Protein AF-A0A964LKM9-F1 (afdb_monomer)

Mean predicted aligned error: 10.19 Å

Structure (mmCIF, N/CA/C/O backbone):
data_AF-A0A964LKM9-F1
#
_entry.id   AF-A0A964LKM9-F1
#
loop_
_atom_site.group_PDB
_atom_site.id
_atom_site.type_symbol
_atom_site.label_atom_id
_atom_site.label_alt_id
_atom_site.label_comp_id
_atom_site.label_asym_id
_atom_site.label_entity_id
_atom_site.label_seq_id
_atom_site.pdbx_PDB_ins_code
_atom_site.Cartn_x
_atom_site.Cartn_y
_atom_site.Cartn_z
_atom_site.occupancy
_atom_site.B_iso_or_equiv
_atom_site.auth_seq_id
_atom_site.auth_comp_id
_atom_site.auth_asym_id
_atom_site.auth_atom_id
_atom_site.pdbx_PDB_model_num
ATOM 1 N N . MET A 1 1 ? -5.335 10.741 3.768 1.00 32.12 1 MET A N 1
ATOM 2 C CA . MET A 1 1 ? -5.042 9.349 4.181 1.00 32.12 1 MET A CA 1
ATOM 3 C C . MET A 1 1 ? -4.025 8.773 3.203 1.00 32.12 1 MET A C 1
ATOM 5 O O . MET A 1 1 ? -4.370 8.591 2.044 1.00 32.12 1 MET A O 1
ATOM 9 N N . LYS A 1 2 ? -2.761 8.588 3.607 1.00 25.77 2 LYS A N 1
ATOM 10 C CA . LYS A 1 2 ? -1.749 7.931 2.763 1.00 25.77 2 LYS A CA 1
ATOM 11 C C . LYS A 1 2 ? -2.024 6.426 2.789 1.00 25.77 2 LYS A C 1
ATOM 13 O O . LYS A 1 2 ? -1.789 5.787 3.808 1.00 25.77 2 LYS A O 1
ATOM 18 N N . LEU A 1 3 ? -2.547 5.871 1.697 1.00 30.45 3 LEU A N 1
ATOM 19 C CA . LEU A 1 3 ? -2.429 4.437 1.446 1.00 30.45 3 LEU A CA 1
ATOM 20 C C . LEU A 1 3 ? -0.955 4.181 1.109 1.00 30.45 3 LEU A C 1
ATOM 22 O O . LEU A 1 3 ? -0.492 4.570 0.039 1.00 30.45 3 LEU A O 1
ATOM 26 N N . SER A 1 4 ? -0.201 3.580 2.027 1.00 30.81 4 SER A N 1
ATOM 27 C CA . SER A 1 4 ? 1.116 3.036 1.695 1.00 30.81 4 SER A CA 1
ATOM 28 C C . SER A 1 4 ? 0.909 1.782 0.850 1.00 30.81 4 SER A C 1
ATOM 30 O O . SER A 1 4 ? 0.537 0.731 1.365 1.00 30.81 4 SER A O 1
ATOM 32 N N . LEU A 1 5 ? 1.109 1.912 -0.460 1.00 36.91 5 LEU A N 1
ATOM 33 C CA . LEU A 1 5 ? 1.163 0.797 -1.397 1.00 36.91 5 LEU A CA 1
ATOM 34 C C . LEU A 1 5 ? 2.604 0.268 -1.395 1.00 36.91 5 LEU A C 1
ATOM 36 O O . LEU A 1 5 ? 3.493 0.892 -1.971 1.00 36.91 5 LEU A O 1
ATOM 40 N N . LEU A 1 6 ? 2.862 -0.849 -0.713 1.00 39.44 6 LEU A N 1
ATOM 41 C CA . LEU A 1 6 ? 4.146 -1.536 -0.831 1.00 39.44 6 LEU A CA 1
ATOM 42 C C . LEU A 1 6 ? 4.074 -2.496 -2.022 1.00 39.44 6 LEU A C 1
ATOM 44 O O . LEU A 1 6 ? 3.489 -3.571 -1.915 1.00 39.44 6 LEU A O 1
ATOM 48 N N . ALA A 1 7 ? 4.659 -2.108 -3.153 1.00 39.19 7 ALA A N 1
ATOM 49 C CA . ALA A 1 7 ? 4.892 -3.014 -4.271 1.00 39.19 7 ALA A CA 1
ATOM 50 C C . ALA A 1 7 ? 6.179 -3.808 -3.997 1.00 39.19 7 ALA A C 1
ATOM 52 O O . ALA A 1 7 ? 7.280 -3.312 -4.225 1.00 39.19 7 ALA A O 1
ATOM 53 N N . LEU A 1 8 ? 6.057 -5.034 -3.485 1.00 40.28 8 LEU A N 1
ATOM 54 C CA . LEU A 1 8 ? 7.194 -5.955 -3.418 1.00 40.28 8 LEU A CA 1
ATOM 55 C C . LEU A 1 8 ? 7.343 -6.648 -4.775 1.00 40.28 8 LEU A C 1
ATOM 57 O O . LEU A 1 8 ? 6.652 -7.622 -5.044 1.00 40.28 8 LEU A O 1
ATOM 61 N N . LEU A 1 9 ? 8.231 -6.159 -5.639 1.00 46.78 9 LEU A N 1
ATOM 62 C CA . LEU A 1 9 ? 8.550 -6.838 -6.895 1.00 46.78 9 LEU A CA 1
ATOM 63 C C . LEU A 1 9 ? 9.199 -8.197 -6.606 1.00 46.78 9 LEU A C 1
ATOM 65 O O . LEU A 1 9 ? 10.362 -8.268 -6.215 1.00 46.78 9 LEU A O 1
ATOM 69 N N . VAL A 1 10 ? 8.440 -9.277 -6.793 1.00 49.25 10 VAL A N 1
ATOM 70 C CA . VAL A 1 10 ? 8.968 -10.642 -6.703 1.00 49.25 10 VAL A CA 1
ATOM 71 C C . VAL A 1 10 ? 9.282 -11.126 -8.114 1.00 49.25 10 VAL A C 1
ATOM 73 O O . VAL A 1 10 ? 8.396 -11.207 -8.965 1.00 49.25 10 VAL A O 1
ATOM 76 N N . PHE A 1 11 ? 10.545 -11.465 -8.362 1.00 51.31 11 PHE A N 1
ATOM 77 C CA . PHE A 1 11 ? 10.951 -12.179 -9.568 1.00 51.31 11 PHE A CA 1
ATOM 78 C C . PHE A 1 11 ? 10.722 -13.667 -9.347 1.00 51.31 11 PHE A C 1
ATOM 80 O O . PHE A 1 11 ? 11.469 -14.315 -8.618 1.00 51.31 11 PHE A O 1
ATOM 87 N N . ALA A 1 12 ? 9.679 -14.218 -9.962 1.00 44.16 12 ALA A N 1
ATOM 88 C CA . ALA A 1 12 ? 9.506 -15.664 -10.000 1.00 44.16 12 ALA A CA 1
ATOM 89 C C . ALA A 1 12 ? 10.440 -16.249 -11.082 1.00 44.16 12 ALA A C 1
ATOM 91 O O . ALA A 1 12 ? 10.311 -15.857 -12.251 1.00 44.16 12 ALA A O 1
ATOM 92 N N . PRO A 1 13 ? 11.375 -17.156 -10.739 1.00 48.00 13 PRO A N 1
ATOM 93 C CA . PRO A 1 13 ? 12.257 -17.776 -11.720 1.00 48.00 13 PRO A CA 1
ATOM 94 C C . PRO A 1 13 ? 11.489 -18.819 -12.539 1.00 48.00 13 PRO A C 1
ATOM 96 O O . PRO A 1 13 ? 10.797 -19.674 -11.987 1.00 48.00 13 PRO A O 1
ATOM 99 N N . VAL A 1 14 ? 11.641 -18.788 -13.864 1.00 42.31 14 VAL A N 1
ATOM 100 C CA . VAL A 1 14 ? 11.271 -19.913 -14.734 1.00 42.31 14 VAL A CA 1
ATOM 101 C C . VAL A 1 14 ? 12.551 -20.714 -14.995 1.00 42.31 14 VAL A C 1
ATOM 103 O O . VAL A 1 14 ? 13.348 -20.347 -15.851 1.00 42.31 14 VAL A O 1
ATOM 106 N N . GLY A 1 15 ? 12.786 -21.779 -14.219 1.00 49.81 15 GLY A N 1
ATOM 107 C CA . GLY A 1 15 ? 13.969 -22.651 -14.345 1.00 49.81 15 GLY A CA 1
ATOM 108 C C . GLY A 1 15 ? 14.971 -22.576 -13.179 1.00 49.81 15 GLY A C 1
ATOM 109 O O . GLY A 1 15 ? 14.832 -21.768 -12.264 1.00 49.81 15 GLY A O 1
ATOM 110 N N . ARG A 1 16 ? 15.958 -23.488 -13.185 1.00 44.16 16 ARG A N 1
ATOM 111 C CA . ARG A 1 16 ? 16.900 -23.762 -12.078 1.00 44.16 16 ARG A CA 1
ATOM 112 C C . ARG A 1 16 ? 17.729 -22.512 -11.719 1.00 44.16 16 ARG A C 1
ATOM 114 O O . ARG A 1 16 ? 18.530 -22.048 -12.524 1.00 44.16 16 ARG A O 1
ATOM 121 N N . LEU A 1 17 ? 17.536 -21.997 -10.502 1.00 48.69 17 LEU A N 1
ATOM 122 C CA . LEU A 1 17 ? 18.255 -20.857 -9.915 1.00 48.69 17 LEU A CA 1
ATOM 123 C C . LEU A 1 17 ? 19.742 -21.193 -9.705 1.00 48.69 17 LEU A C 1
ATOM 125 O O . LEU A 1 17 ? 20.058 -22.107 -8.948 1.00 48.69 17 LEU A O 1
ATOM 129 N N . ALA A 1 18 ? 20.646 -20.437 -10.334 1.00 46.84 18 ALA A N 1
ATOM 130 C CA . ALA A 1 18 ? 22.095 -20.527 -10.108 1.00 46.84 18 ALA A CA 1
ATOM 131 C C . ALA A 1 18 ? 22.709 -19.249 -9.496 1.00 46.84 18 ALA A C 1
ATOM 133 O O . ALA A 1 18 ? 23.927 -19.141 -9.405 1.00 46.84 18 ALA A O 1
ATOM 134 N N . ALA A 1 19 ? 21.898 -18.279 -9.061 1.00 58.69 19 ALA A N 1
ATOM 135 C CA . ALA A 1 19 ? 22.387 -17.061 -8.415 1.00 58.69 19 ALA A CA 1
ATOM 136 C C . ALA A 1 19 ? 22.104 -17.099 -6.908 1.00 58.69 19 ALA A C 1
ATOM 138 O O . ALA A 1 19 ? 20.985 -17.402 -6.490 1.00 58.69 19 ALA A O 1
ATOM 139 N N . GLN A 1 20 ? 23.119 -16.796 -6.095 1.00 61.00 20 GLN A N 1
ATOM 140 C CA . GLN A 1 20 ? 22.950 -16.634 -4.651 1.00 61.00 20 GLN A CA 1
ATOM 141 C C . GLN A 1 20 ? 21.987 -15.465 -4.380 1.00 61.00 20 GLN A C 1
ATOM 143 O O . GLN A 1 20 ? 22.125 -14.419 -5.019 1.00 61.00 20 GLN A O 1
ATOM 148 N N . PRO A 1 21 ? 21.012 -15.611 -3.466 1.00 60.06 21 PRO A N 1
ATOM 149 C CA . PRO A 1 21 ? 20.086 -14.533 -3.145 1.00 60.06 21 PRO A CA 1
ATOM 150 C C . PRO A 1 21 ? 20.846 -13.368 -2.496 1.00 60.06 21 PRO A C 1
ATOM 152 O O . PRO A 1 21 ? 21.394 -13.508 -1.405 1.00 60.06 21 PRO A O 1
ATOM 155 N N . VAL A 1 22 ? 20.876 -12.217 -3.170 1.00 68.31 22 VAL A N 1
ATOM 156 C CA . VAL A 1 22 ? 21.437 -10.966 -2.639 1.00 68.31 22 VAL A CA 1
ATOM 157 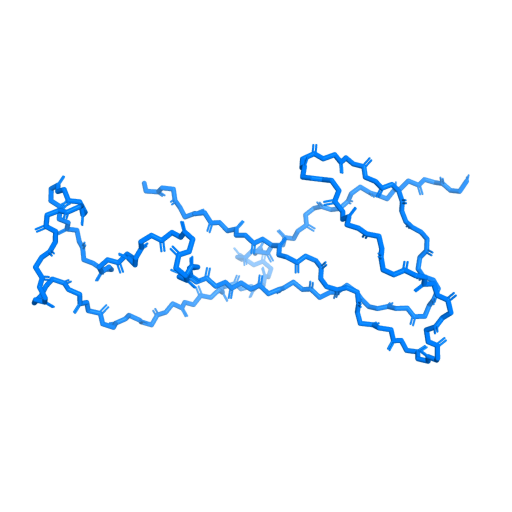C C . VAL A 1 22 ? 20.283 -10.079 -2.157 1.00 68.31 22 VAL A C 1
ATOM 159 O O . VAL A 1 22 ? 19.314 -9.905 -2.902 1.00 68.31 22 VAL A O 1
ATOM 162 N N . PRO A 1 23 ? 20.347 -9.511 -0.938 1.00 66.44 23 PRO A N 1
ATOM 163 C CA . PRO A 1 23 ? 19.352 -8.550 -0.474 1.00 66.44 23 PRO A CA 1
ATOM 164 C C . PRO A 1 23 ? 19.276 -7.338 -1.409 1.00 66.44 23 PRO A C 1
ATOM 166 O O . PRO A 1 23 ? 20.301 -6.747 -1.744 1.00 66.44 23 PRO A O 1
ATOM 169 N N . ILE A 1 24 ? 18.065 -6.938 -1.804 1.00 69.19 24 ILE A N 1
ATOM 170 C CA . ILE A 1 24 ? 17.864 -5.712 -2.583 1.00 69.19 24 ILE A CA 1
ATOM 171 C C . ILE A 1 24 ? 17.957 -4.517 -1.619 1.00 69.19 24 ILE A C 1
ATOM 173 O O . ILE A 1 24 ? 17.167 -4.455 -0.671 1.00 69.19 24 ILE A O 1
ATOM 177 N N . PRO A 1 25 ? 18.896 -3.573 -1.819 1.00 76.94 25 PRO A N 1
ATOM 178 C CA . PRO A 1 25 ? 19.015 -2.401 -0.961 1.00 76.94 25 PRO A CA 1
ATOM 179 C C . PRO A 1 25 ? 17.770 -1.515 -1.085 1.00 76.94 25 PRO A C 1
ATOM 181 O O . PRO A 1 25 ? 17.346 -1.152 -2.184 1.00 76.94 25 PRO A O 1
ATOM 184 N N . ALA A 1 26 ? 17.180 -1.160 0.057 1.00 74.19 26 ALA A N 1
ATOM 185 C CA . ALA A 1 26 ? 15.992 -0.316 0.096 1.00 74.19 26 ALA A CA 1
ATOM 186 C C . ALA A 1 26 ? 16.271 1.063 -0.531 1.00 74.19 26 ALA A C 1
ATOM 188 O O . ALA A 1 26 ? 17.322 1.653 -0.296 1.00 74.19 26 ALA A O 1
ATOM 189 N N . ASN A 1 27 ? 15.304 1.583 -1.295 1.00 74.94 27 ASN A N 1
ATOM 190 C CA . ASN A 1 27 ? 15.333 2.902 -1.949 1.00 74.94 27 ASN A CA 1
ATOM 191 C C . ASN A 1 27 ? 16.468 3.135 -2.967 1.00 74.94 27 ASN A C 1
ATOM 193 O O . ASN A 1 27 ? 16.699 4.277 -3.362 1.00 74.94 27 ASN A O 1
ATOM 197 N N . THR A 1 28 ? 17.132 2.080 -3.439 1.00 78.56 28 THR A N 1
ATOM 198 C CA . THR A 1 28 ? 18.201 2.181 -4.441 1.00 78.56 28 THR A CA 1
ATOM 199 C C . THR A 1 28 ? 17.756 1.566 -5.763 1.00 78.56 28 THR A C 1
ATOM 201 O O . THR A 1 28 ? 17.326 0.412 -5.810 1.00 78.56 28 THR A O 1
ATOM 204 N N . VAL A 1 29 ? 17.898 2.315 -6.861 1.00 70.88 29 VAL A N 1
ATOM 205 C CA . VAL A 1 29 ? 17.691 1.771 -8.210 1.00 70.88 29 VAL A CA 1
ATOM 206 C C . VAL A 1 29 ? 18.808 0.775 -8.497 1.00 70.88 29 VAL A C 1
ATOM 208 O O . VAL A 1 29 ? 19.963 1.156 -8.656 1.00 70.88 29 VAL A O 1
ATOM 211 N N . THR A 1 30 ? 18.455 -0.506 -8.551 1.00 71.00 30 THR A N 1
ATOM 212 C CA . THR A 1 30 ? 19.383 -1.585 -8.892 1.00 71.00 30 THR A CA 1
ATOM 213 C C . THR A 1 30 ? 19.007 -2.114 -10.276 1.00 71.00 30 THR A C 1
ATOM 215 O O . THR A 1 30 ? 17.919 -2.677 -10.412 1.00 71.00 30 THR A O 1
ATOM 218 N N . PRO A 1 31 ? 19.845 -1.928 -11.312 1.00 71.75 31 PRO A N 1
ATOM 219 C CA . PRO A 1 31 ? 19.599 -2.513 -12.625 1.00 71.75 31 PRO A CA 1
ATOM 220 C C . PRO A 1 31 ? 19.596 -4.041 -12.537 1.00 71.75 31 PRO A C 1
ATOM 222 O O . PRO A 1 31 ? 20.471 -4.632 -11.905 1.00 71.75 31 PRO A O 1
ATOM 225 N N . PHE A 1 32 ? 18.630 -4.692 -13.180 1.00 67.50 32 PHE A N 1
ATOM 226 C CA . PHE A 1 32 ? 18.587 -6.147 -13.290 1.00 67.50 32 PHE A CA 1
ATOM 227 C C . PHE A 1 32 ? 18.183 -6.542 -14.711 1.00 67.50 32 PHE A C 1
ATOM 229 O O . PHE A 1 32 ? 17.260 -5.972 -15.291 1.00 67.50 32 PHE A O 1
ATOM 236 N N . THR A 1 33 ? 18.842 -7.563 -15.255 1.00 66.12 33 THR A N 1
ATOM 237 C CA . THR A 1 33 ? 18.473 -8.172 -16.536 1.00 66.12 33 THR A CA 1
ATOM 238 C C . THR A 1 33 ? 17.992 -9.580 -16.255 1.00 66.12 33 THR A C 1
ATOM 240 O O . THR A 1 33 ? 18.777 -10.468 -15.929 1.00 66.12 33 THR A O 1
ATOM 243 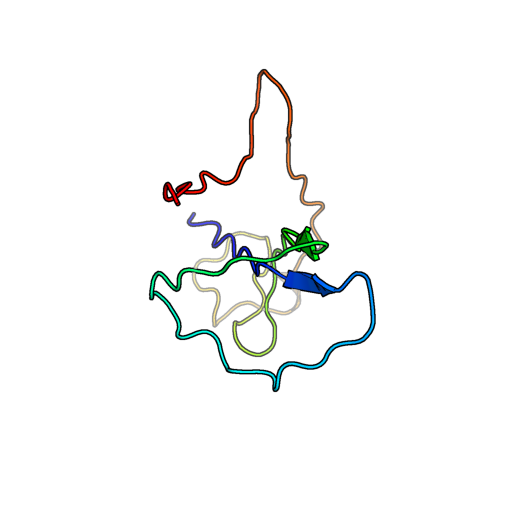N N . VAL A 1 34 ? 16.684 -9.794 -16.352 1.00 66.56 34 VAL A N 1
ATOM 244 C CA . VAL A 1 34 ? 16.068 -11.084 -16.037 1.00 66.56 34 VAL A CA 1
ATOM 245 C C . VAL A 1 34 ? 15.544 -11.753 -17.303 1.00 66.56 34 VAL A C 1
ATOM 247 O O . VAL A 1 34 ? 14.429 -11.505 -17.757 1.00 66.56 34 VAL A O 1
ATOM 250 N N . ARG A 1 35 ? 16.357 -12.631 -17.901 1.00 71.56 35 ARG A N 1
ATOM 251 C CA . ARG A 1 35 ? 15.900 -13.488 -19.005 1.00 71.56 35 ARG A CA 1
ATOM 252 C C . ARG A 1 35 ? 15.077 -14.646 -18.441 1.00 71.56 35 ARG A C 1
ATOM 254 O O . ARG A 1 35 ? 15.545 -15.391 -17.587 1.00 71.56 35 ARG A O 1
ATOM 261 N N . GLY A 1 36 ? 13.841 -14.790 -18.919 1.00 76.94 36 GLY A N 1
ATOM 262 C CA . GLY A 1 3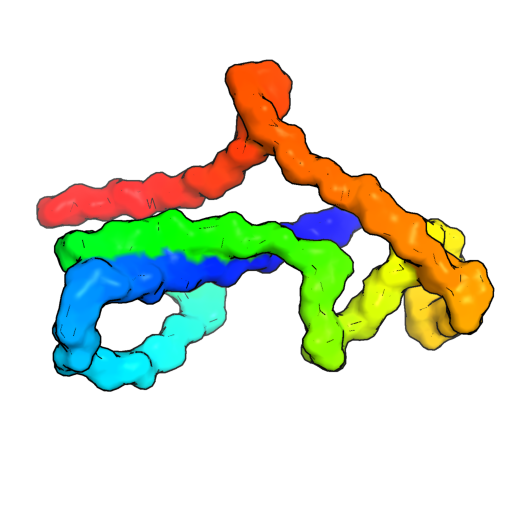6 ? 12.946 -15.873 -18.502 1.00 76.94 36 GLY A CA 1
ATOM 263 C C . GLY A 1 36 ? 12.385 -15.728 -17.082 1.00 76.94 36 GLY A C 1
ATOM 264 O O . GLY A 1 36 ? 12.105 -16.734 -16.446 1.00 76.94 36 GLY A O 1
ATOM 265 N N . HIS A 1 37 ? 12.253 -14.521 -16.526 1.00 75.88 37 HIS A N 1
ATOM 266 C CA . HIS A 1 37 ? 11.525 -14.300 -15.262 1.00 75.88 37 HIS A CA 1
ATOM 267 C C . HIS A 1 37 ? 10.317 -13.392 -15.506 1.00 75.88 37 HIS A C 1
ATOM 269 O O . HIS A 1 37 ? 10.184 -12.789 -16.572 1.00 75.88 37 HIS A O 1
ATOM 275 N N . ARG A 1 38 ? 9.417 -13.303 -14.524 1.00 75.81 38 ARG A N 1
ATOM 276 C CA . ARG A 1 38 ? 8.237 -12.426 -14.573 1.00 75.81 38 ARG A CA 1
ATOM 277 C C . ARG A 1 38 ? 8.295 -11.383 -13.464 1.00 75.81 38 ARG A C 1
ATOM 279 O O . ARG A 1 38 ? 8.768 -11.685 -12.371 1.00 75.81 38 ARG A O 1
ATOM 286 N N . LEU A 1 39 ? 7.767 -10.191 -13.745 1.00 78.94 39 LEU A N 1
ATOM 287 C CA . LEU A 1 39 ? 7.475 -9.183 -12.726 1.00 78.94 39 LEU A CA 1
ATOM 288 C C . LEU A 1 39 ? 6.159 -9.554 -12.037 1.00 78.94 39 LEU A C 1
ATOM 290 O O . LEU A 1 39 ? 5.139 -9.728 -12.706 1.00 78.94 39 LEU A O 1
ATOM 294 N N . MET A 1 40 ? 6.173 -9.659 -10.712 1.00 83.44 40 MET A N 1
ATOM 295 C CA . MET A 1 40 ? 4.974 -9.842 -9.896 1.00 83.44 40 MET A CA 1
ATOM 296 C C . MET A 1 40 ? 4.803 -8.644 -8.963 1.00 83.44 40 MET A C 1
ATOM 298 O O . MET A 1 40 ? 5.761 -8.239 -8.310 1.00 83.44 40 MET A O 1
ATOM 302 N N . VAL A 1 41 ? 3.585 -8.094 -8.894 1.00 85.50 41 VAL A N 1
ATOM 303 C CA . VAL A 1 41 ? 3.246 -6.939 -8.047 1.00 85.50 41 VAL A CA 1
ATOM 304 C C . VAL A 1 41 ? 2.147 -7.338 -7.053 1.00 85.50 41 VAL A C 1
ATOM 306 O O . VAL A 1 41 ? 0.966 -7.300 -7.398 1.00 85.50 41 VAL A O 1
ATOM 309 N N . PRO A 1 42 ? 2.503 -7.755 -5.828 1.00 89.31 42 PRO A N 1
ATOM 310 C CA . PRO A 1 42 ? 1.554 -7.965 -4.749 1.00 89.31 42 PRO A CA 1
ATOM 311 C C . PRO A 1 42 ? 1.113 -6.618 -4.165 1.00 89.31 42 PRO A C 1
ATOM 313 O O . PRO A 1 42 ? 1.917 -5.702 -3.995 1.00 89.31 42 PRO A O 1
ATOM 316 N N . VAL A 1 43 ? -0.171 -6.519 -3.824 1.00 88.50 43 VAL A N 1
ATOM 317 C CA . VAL A 1 43 ? -0.758 -5.380 -3.112 1.00 88.50 43 VAL A CA 1
ATOM 318 C C . VAL A 1 43 ? -1.433 -5.911 -1.855 1.00 88.50 43 VAL A C 1
ATOM 320 O O . VAL A 1 43 ? -2.231 -6.842 -1.925 1.00 88.50 43 VAL A O 1
ATOM 323 N N . GLN A 1 44 ? -1.113 -5.318 -0.707 1.00 90.81 44 GLN A N 1
ATOM 324 C CA . GLN A 1 44 ? -1.657 -5.710 0.593 1.00 90.81 44 GLN A CA 1
ATOM 325 C C . GLN A 1 44 ? -1.946 -4.481 1.456 1.00 90.81 44 GLN A C 1
ATOM 327 O O . GLN A 1 44 ? -1.249 -3.472 1.369 1.00 90.81 44 GLN A O 1
ATOM 332 N N . SER A 1 45 ? -2.967 -4.573 2.309 1.00 93.19 45 SER A N 1
ATOM 333 C CA . SER A 1 45 ? -3.397 -3.484 3.203 1.00 93.19 45 SER A CA 1
ATOM 334 C C . SER A 1 45 ? -2.932 -3.662 4.652 1.00 93.19 45 SER A C 1
ATOM 336 O O . SER A 1 45 ? -3.406 -2.965 5.549 1.00 93.19 45 SER A O 1
ATOM 338 N N . THR A 1 46 ? -2.042 -4.616 4.924 1.00 92.25 46 THR A N 1
ATOM 339 C CA . THR A 1 46 ? -1.464 -4.868 6.252 1.00 92.25 46 THR A CA 1
ATOM 340 C C . THR A 1 46 ? -0.075 -5.468 6.084 1.00 92.25 46 THR A C 1
ATOM 342 O O . THR A 1 46 ? 0.140 -6.267 5.178 1.00 92.25 46 THR A O 1
ATOM 345 N N . TRP A 1 47 ? 0.858 -5.093 6.959 1.00 92.31 47 TRP A N 1
ATOM 346 C CA . TRP A 1 47 ? 2.200 -5.671 7.003 1.00 92.31 47 TRP A CA 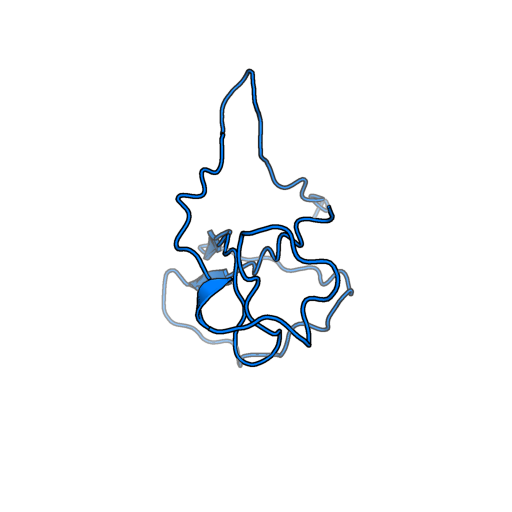1
ATOM 347 C C . TRP A 1 47 ? 2.621 -5.923 8.452 1.00 92.31 47 TRP A C 1
ATOM 349 O O . TRP A 1 47 ? 3.511 -5.285 9.006 1.00 92.31 47 TRP A O 1
ATOM 359 N N . PHE A 1 48 ? 1.913 -6.854 9.080 1.00 89.31 48 PHE A N 1
ATOM 360 C CA . PHE A 1 48 ? 2.136 -7.239 10.466 1.00 89.31 48 PHE A CA 1
ATOM 361 C C . PHE A 1 48 ? 3.260 -8.290 10.556 1.00 89.31 48 PHE A C 1
ATOM 363 O O . PHE A 1 48 ? 3.312 -9.168 9.690 1.00 89.31 48 PHE A O 1
ATOM 370 N N . PRO A 1 49 ? 4.149 -8.249 11.567 1.00 91.88 49 PRO A N 1
ATOM 371 C CA . PRO A 1 49 ? 4.158 -7.352 12.730 1.00 91.88 49 PRO A CA 1
ATOM 372 C C . PRO A 1 49 ? 5.024 -6.094 12.572 1.00 91.88 49 PRO A C 1
ATOM 374 O O . PRO A 1 49 ? 5.165 -5.345 13.531 1.00 91.88 49 PRO A O 1
ATOM 377 N N . LEU A 1 50 ? 5.622 -5.862 11.396 1.00 91.31 50 LEU A N 1
ATOM 378 C CA . LEU A 1 50 ? 6.510 -4.713 11.177 1.00 91.31 50 LEU A CA 1
ATOM 379 C C . LEU A 1 50 ? 5.773 -3.374 11.332 1.00 91.31 50 LEU A C 1
ATOM 381 O O . LEU A 1 50 ? 6.328 -2.421 11.872 1.00 91.31 50 LEU A O 1
ATOM 385 N N . TYR A 1 51 ? 4.526 -3.320 10.866 1.00 89.88 51 TYR A N 1
ATOM 386 C CA . TYR A 1 51 ? 3.608 -2.208 11.072 1.00 89.88 51 TYR A CA 1
ATOM 387 C C . TYR A 1 51 ? 2.361 -2.680 11.818 1.00 89.88 51 TYR A C 1
ATOM 389 O O . TYR A 1 51 ? 1.840 -3.772 11.558 1.00 89.88 51 TYR A O 1
ATOM 397 N N . ASP A 1 52 ? 1.849 -1.819 12.698 1.00 90.56 52 ASP A N 1
ATOM 398 C CA . ASP A 1 52 ? 0.586 -2.057 13.385 1.00 90.56 52 ASP A CA 1
ATOM 399 C C . ASP A 1 52 ? -0.576 -2.186 12.398 1.00 90.56 52 ASP A C 1
ATOM 401 O O . ASP A 1 52 ? -0.616 -1.581 11.319 1.00 90.56 52 ASP A O 1
ATOM 405 N N . ARG A 1 53 ? -1.556 -3.008 12.777 1.00 93.00 53 ARG A N 1
ATOM 406 C CA . ARG A 1 53 ? -2.763 -3.208 11.974 1.00 93.00 53 ARG A CA 1
ATOM 407 C C . ARG A 1 53 ? -3.551 -1.902 11.918 1.00 93.00 53 ARG A C 1
ATOM 409 O O . ARG A 1 53 ? -3.831 -1.297 12.946 1.00 93.00 53 ARG A O 1
ATOM 416 N N . ASN A 1 54 ? -3.982 -1.510 10.723 1.00 95.31 54 ASN A N 1
ATOM 417 C CA . ASN A 1 54 ? -4.943 -0.425 10.571 1.00 95.31 54 ASN A CA 1
ATOM 418 C C . ASN A 1 54 ? -6.334 -0.923 11.021 1.00 95.31 54 ASN A C 1
ATOM 420 O O . ASN A 1 54 ? -6.788 -1.932 10.475 1.00 95.31 54 ASN A O 1
ATOM 424 N N . PRO A 1 55 ? -7.035 -0.237 11.946 1.00 96.19 55 PRO A N 1
ATOM 425 C CA . PRO A 1 55 ? -8.404 -0.584 12.338 1.00 96.19 55 PRO A CA 1
ATOM 426 C C . PRO A 1 55 ? -9.412 -0.607 11.183 1.00 96.19 55 PRO A C 1
ATOM 428 O O . PRO A 1 55 ? -10.478 -1.204 11.312 1.00 96.19 55 PRO A O 1
ATOM 431 N N . GLN A 1 56 ? -9.085 0.041 10.058 1.00 96.62 56 GLN A N 1
ATOM 432 C CA . GLN A 1 56 ? -9.972 0.244 8.906 1.00 96.62 56 GLN A CA 1
ATOM 433 C C . GLN A 1 56 ? -11.278 0.981 9.260 1.00 96.62 56 GLN A C 1
ATOM 435 O O . GLN A 1 56 ? -12.255 0.964 8.510 1.00 96.62 56 GLN A O 1
ATOM 440 N N . THR A 1 57 ? -11.254 1.673 10.394 1.00 94.00 57 THR A N 1
ATOM 441 C CA . THR A 1 57 ? -12.232 2.651 10.855 1.00 94.00 57 THR A CA 1
ATOM 442 C C . THR A 1 57 ? -11.438 3.883 11.270 1.00 94.00 57 THR A C 1
ATOM 444 O O . THR A 1 57 ? -10.323 3.759 11.781 1.00 94.00 57 THR A O 1
ATOM 447 N N . TYR A 1 58 ? -11.979 5.077 11.042 1.00 95.06 58 TYR A N 1
ATOM 448 C CA . TYR A 1 58 ? -11.332 6.284 11.539 1.00 95.06 58 TYR A CA 1
ATOM 449 C C . TYR A 1 58 ? -11.375 6.312 13.070 1.00 95.06 58 TYR A C 1
ATOM 451 O O . TYR A 1 58 ? -12.447 6.204 13.665 1.00 95.06 58 TYR A O 1
ATOM 459 N N . VAL A 1 59 ? -10.210 6.500 13.682 1.00 94.31 59 VAL A N 1
ATOM 460 C CA . VAL A 1 59 ? -10.037 6.736 15.117 1.00 94.31 59 VAL A CA 1
ATOM 461 C C . VAL A 1 59 ? -9.112 7.942 15.308 1.00 94.31 59 VAL A C 1
ATOM 463 O O . VAL A 1 59 ? -8.244 8.164 14.460 1.00 94.31 59 VAL A O 1
ATOM 466 N N . PRO A 1 60 ? -9.256 8.723 16.394 1.00 96.19 60 PRO A N 1
ATOM 467 C CA . PRO A 1 60 ? -8.393 9.882 16.636 1.00 96.19 60 PRO A CA 1
ATOM 468 C C . PRO A 1 60 ? -6.907 9.521 16.774 1.00 96.19 60 PRO A C 1
ATOM 470 O O . PRO A 1 60 ? -6.049 10.276 16.326 1.00 96.19 60 PRO A O 1
ATOM 473 N N . ASN A 1 61 ? -6.609 8.360 17.367 1.00 94.56 61 ASN A N 1
ATOM 474 C CA . ASN A 1 61 ? -5.257 7.838 17.535 1.00 94.56 61 ASN A CA 1
ATOM 475 C C . ASN A 1 61 ? -5.254 6.314 17.323 1.00 94.56 61 ASN A C 1
ATOM 477 O O . ASN A 1 61 ? -5.971 5.590 18.008 1.00 94.56 61 ASN A O 1
ATOM 481 N N . ILE A 1 62 ? -4.445 5.822 16.379 1.00 92.56 62 ILE A N 1
ATOM 482 C CA . ILE A 1 62 ? -4.385 4.394 16.017 1.00 92.56 62 ILE A CA 1
ATOM 483 C C . ILE A 1 62 ? -3.718 3.557 17.117 1.00 92.56 62 ILE A C 1
ATOM 485 O O . ILE A 1 62 ? -4.090 2.403 17.307 1.00 92.56 62 ILE A O 1
ATOM 489 N N . ILE A 1 63 ? -2.782 4.137 17.873 1.00 93.06 63 ILE A N 1
ATOM 490 C CA . ILE A 1 63 ? -2.076 3.435 18.959 1.00 93.06 63 ILE A CA 1
ATOM 491 C C . ILE A 1 63 ? -3.028 3.107 20.122 1.00 93.06 63 ILE A C 1
ATOM 493 O O . ILE A 1 63 ? -2.847 2.116 20.821 1.00 93.06 63 ILE A O 1
ATOM 497 N N . GLU A 1 64 ? -4.077 3.913 20.297 1.00 96.19 64 GLU A N 1
ATOM 498 C CA . GLU A 1 64 ? -5.103 3.748 21.335 1.00 96.19 64 GLU A CA 1
ATOM 499 C C . GLU A 1 64 ? -6.342 2.978 20.841 1.00 96.19 64 GLU A C 1
ATOM 501 O O . GLU A 1 64 ? -7.355 2.913 21.545 1.00 96.19 64 GLU A O 1
ATOM 506 N N . ALA A 1 65 ? -6.291 2.404 19.633 1.00 95.94 65 ALA A N 1
ATOM 507 C CA . ALA A 1 65 ? -7.416 1.681 19.053 1.00 95.94 65 ALA A CA 1
ATOM 508 C C . ALA A 1 65 ? -7.822 0.487 19.928 1.00 95.94 65 ALA A C 1
ATOM 510 O O . ALA A 1 65 ? -7.008 -0.359 20.313 1.00 95.94 65 ALA A O 1
ATOM 511 N N . LYS A 1 66 ? -9.116 0.393 20.220 1.00 96.75 66 LYS A N 1
ATOM 512 C CA . LYS A 1 66 ? -9.698 -0.687 21.015 1.00 96.75 66 LYS A CA 1
ATOM 513 C C . LYS A 1 66 ? -10.047 -1.861 20.114 1.00 96.75 66 LYS A C 1
ATOM 515 O O . LYS A 1 66 ? -10.248 -1.716 18.912 1.00 96.75 66 LYS A O 1
ATOM 520 N N . ALA A 1 67 ? -10.219 -3.036 20.714 1.00 95.75 67 ALA A N 1
ATOM 521 C CA . ALA A 1 67 ? -10.583 -4.250 19.982 1.00 95.75 67 ALA A CA 1
ATOM 522 C C . ALA A 1 67 ? -11.833 -4.078 19.091 1.00 95.75 67 ALA A C 1
ATOM 524 O O . ALA A 1 67 ? -11.869 -4.617 17.990 1.00 95.75 67 ALA A O 1
ATOM 525 N N . GLY A 1 68 ? -12.825 -3.296 19.535 1.00 96.69 68 GLY A N 1
ATOM 526 C CA . GLY A 1 68 ? -14.056 -3.029 18.779 1.00 96.69 68 GLY A CA 1
ATOM 527 C C . GLY A 1 68 ? -13.912 -2.060 17.597 1.00 96.69 68 GLY A C 1
ATOM 528 O O . GLY A 1 68 ? -14.825 -1.980 16.774 1.00 96.69 68 GLY A O 1
ATOM 529 N N . ASP A 1 69 ? -12.790 -1.344 17.489 1.00 96.44 69 ASP A N 1
ATOM 530 C CA . ASP A 1 69 ? -12.549 -0.384 16.402 1.00 96.44 69 ASP A CA 1
ATOM 531 C C . ASP A 1 69 ? -12.074 -1.081 15.117 1.00 96.44 69 ASP A C 1
ATOM 533 O O . ASP A 1 69 ? -12.268 -0.567 14.010 1.00 96.44 69 ASP A O 1
ATOM 537 N N . PHE A 1 70 ? -11.483 -2.272 15.257 1.00 96.31 70 PHE A N 1
ATOM 538 C CA . PHE A 1 70 ? -11.011 -3.086 14.143 1.00 96.31 70 PHE A CA 1
ATOM 539 C C . PHE A 1 70 ? -12.187 -3.713 13.405 1.00 96.31 70 PHE A C 1
ATOM 541 O O . PHE 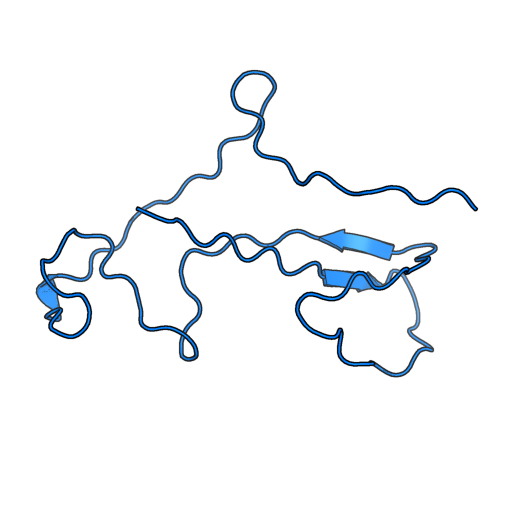A 1 70 ? -12.917 -4.546 13.948 1.00 96.31 70 PHE A O 1
ATOM 548 N N . ARG A 1 71 ? -12.344 -3.352 12.132 1.00 96.00 71 ARG A N 1
ATOM 549 C CA . ARG A 1 71 ? -13.393 -3.895 11.268 1.00 96.00 71 ARG A CA 1
ATOM 550 C C . ARG A 1 71 ? -12.786 -4.490 10.011 1.00 96.00 71 ARG A C 1
ATOM 552 O O . ARG A 1 71 ? -11.931 -3.885 9.371 1.00 96.00 71 ARG A O 1
ATOM 559 N N . ALA A 1 72 ? -13.250 -5.682 9.642 1.00 95.56 72 ALA A N 1
ATOM 560 C CA . ALA A 1 72 ? -12.933 -6.243 8.338 1.00 95.56 72 ALA A CA 1
ATOM 561 C C . ALA A 1 72 ? -13.487 -5.316 7.250 1.00 95.56 72 ALA A C 1
ATOM 563 O O . ALA A 1 72 ? -14.621 -4.846 7.342 1.00 95.56 72 ALA A O 1
ATOM 564 N N . GLN A 1 73 ? -12.680 -5.060 6.227 1.00 95.25 73 GLN A N 1
ATOM 565 C CA . GLN A 1 73 ? -13.082 -4.276 5.069 1.00 95.25 73 GLN A CA 1
ATOM 566 C C . GLN A 1 73 ? -12.761 -5.041 3.797 1.00 95.25 73 GLN A C 1
ATOM 568 O O . GLN A 1 73 ? -11.793 -5.798 3.736 1.00 95.25 73 GLN A O 1
ATOM 573 N N . THR A 1 74 ? -13.592 -4.825 2.783 1.00 97.06 74 THR A N 1
ATOM 574 C CA . THR A 1 74 ? -13.312 -5.300 1.430 1.00 97.06 74 THR A CA 1
ATOM 575 C C . THR A 1 74 ? -12.572 -4.201 0.687 1.00 97.06 74 THR A C 1
ATOM 577 O O . THR A 1 74 ? -13.145 -3.155 0.387 1.00 97.06 74 THR A O 1
ATOM 580 N N . HIS A 1 75 ? -11.299 -4.438 0.385 1.00 95.62 75 HIS A N 1
ATOM 581 C CA . HI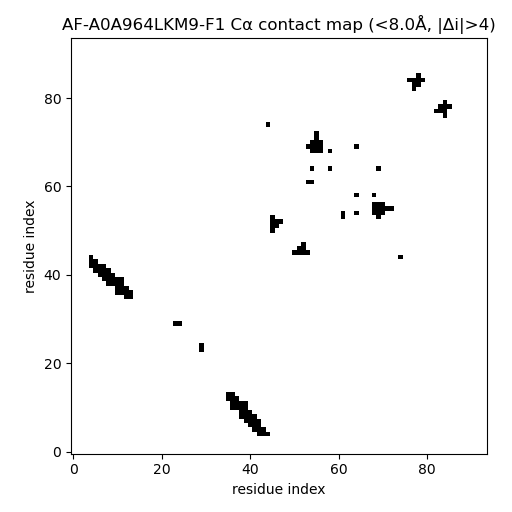S A 1 75 ? -10.501 -3.549 -0.455 1.00 95.62 75 HIS A CA 1
ATOM 582 C C . HIS A 1 75 ? -10.531 -4.039 -1.898 1.00 95.62 75 HIS A C 1
ATOM 584 O O . HIS A 1 75 ? -10.434 -5.236 -2.167 1.00 95.62 75 HIS A O 1
ATOM 590 N N . ARG A 1 76 ? -10.643 -3.099 -2.833 1.00 94.69 76 ARG A N 1
ATOM 591 C CA . ARG A 1 76 ? -10.625 -3.364 -4.269 1.00 94.69 76 ARG A CA 1
ATOM 592 C C . ARG A 1 76 ? -9.530 -2.529 -4.912 1.00 94.69 76 ARG A C 1
ATOM 594 O O . ARG A 1 76 ? -9.422 -1.337 -4.640 1.00 94.69 76 ARG A O 1
ATOM 601 N N . VAL A 1 77 ? -8.727 -3.169 -5.754 1.00 93.75 77 VAL A N 1
ATOM 602 C CA . VAL A 1 77 ? -7.801 -2.479 -6.652 1.00 93.75 77 VAL A CA 1
ATOM 603 C C . VAL A 1 77 ? -8.497 -2.374 -7.997 1.00 93.75 77 VAL A C 1
ATOM 605 O O . VAL A 1 77 ? -8.734 -3.387 -8.655 1.00 93.75 77 VAL A O 1
ATOM 608 N N . ASP A 1 78 ? -8.866 -1.160 -8.382 1.00 95.12 78 ASP A N 1
ATOM 609 C CA . ASP A 1 78 ? -9.463 -0.921 -9.687 1.00 95.12 78 ASP A CA 1
ATOM 610 C C . ASP A 1 78 ? -8.382 -0.859 -10.764 1.00 95.12 78 ASP A C 1
ATOM 612 O O . ASP A 1 78 ? -7.310 -0.296 -10.570 1.00 95.12 78 ASP A O 1
ATOM 616 N N . HIS A 1 79 ? -8.663 -1.458 -11.916 1.00 94.38 79 HIS A N 1
ATOM 617 C CA . HIS A 1 79 ? -7.781 -1.418 -13.071 1.00 94.38 79 HIS A CA 1
ATOM 618 C C . HIS A 1 79 ? -8.614 -1.338 -14.352 1.00 94.38 79 HIS A C 1
ATOM 620 O O . HIS A 1 79 ? -9.695 -1.919 -14.455 1.00 94.38 79 HIS A O 1
ATOM 626 N N . GLY A 1 80 ? -8.109 -0.619 -15.349 1.00 93.88 80 GLY A N 1
ATOM 627 C CA . GLY A 1 80 ? -8.740 -0.497 -16.661 1.00 93.88 80 GLY A CA 1
ATOM 628 C C . GLY A 1 80 ? -8.502 0.872 -17.297 1.00 93.88 80 GLY A C 1
ATOM 629 O O . GLY A 1 80 ? -7.924 1.750 -16.661 1.00 93.88 80 GLY A O 1
ATOM 630 N N . PRO A 1 81 ? -8.976 1.096 -18.535 1.00 94.12 81 PRO A N 1
ATOM 631 C CA . PRO A 1 81 ? -8.673 2.317 -19.287 1.00 94.12 81 PRO A CA 1
ATOM 632 C C . PRO A 1 81 ? -9.127 3.613 -18.601 1.00 94.12 81 PRO A C 1
ATOM 634 O O . PRO A 1 81 ? -8.492 4.648 -18.753 1.00 94.12 81 PRO A O 1
ATOM 637 N N . LYS A 1 82 ? -10.230 3.558 -17.841 1.00 95.88 82 LYS A N 1
ATOM 638 C CA . LYS A 1 82 ? -10.807 4.717 -17.137 1.00 95.88 82 LYS A CA 1
ATOM 639 C C . LYS A 1 82 ? -10.262 4.906 -15.714 1.00 95.88 82 LYS A C 1
ATOM 641 O O . LYS A 1 82 ? -10.393 5.993 -15.167 1.00 95.88 82 LYS A O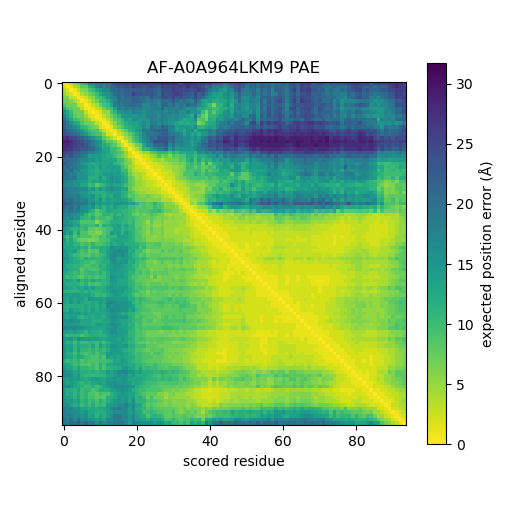 1
ATOM 646 N N . VAL A 1 83 ? -9.682 3.857 -15.122 1.00 94.88 83 VAL A N 1
ATOM 647 C CA . VAL A 1 83 ? -9.144 3.824 -13.747 1.00 94.88 83 VAL A CA 1
ATOM 648 C C . VAL A 1 83 ? -7.826 3.032 -13.729 1.00 94.88 83 VAL A C 1
ATOM 650 O O . VAL A 1 83 ? -7.780 1.892 -13.266 1.00 94.88 83 VAL A O 1
ATOM 653 N N . PRO A 1 84 ? -6.747 3.576 -14.319 1.00 93.31 84 PRO A N 1
ATOM 654 C CA . PRO A 1 84 ? -5.564 2.787 -14.635 1.00 93.31 84 PRO A CA 1
ATOM 655 C C . PRO A 1 84 ? -4.589 2.725 -13.453 1.00 93.31 84 PRO A C 1
ATOM 657 O O . PRO A 1 84 ? -3.549 3.383 -13.477 1.00 93.31 84 PRO A O 1
ATOM 660 N N . SER A 1 85 ? -4.864 1.925 -12.418 1.00 94.25 85 SER A N 1
ATOM 661 C CA . SER A 1 85 ? -3.795 1.554 -11.478 1.00 94.25 85 SER A CA 1
ATOM 662 C C . SER A 1 85 ? -2.683 0.816 -12.232 1.00 94.25 85 SER A C 1
ATOM 664 O O . SER A 1 85 ? -2.934 -0.188 -12.896 1.00 94.25 85 SER A O 1
ATOM 666 N N . HIS A 1 86 ? -1.456 1.333 -12.158 1.00 91.75 86 HIS A N 1
ATOM 667 C CA . HIS A 1 86 ? -0.290 0.786 -12.849 1.00 91.75 86 HIS A CA 1
ATOM 668 C C . HIS A 1 86 ? 1.003 1.121 -12.096 1.00 91.75 86 HIS A C 1
ATOM 670 O O . HIS A 1 86 ? 1.032 2.023 -11.259 1.00 91.75 86 HIS A O 1
ATOM 676 N N . LEU A 1 87 ? 2.076 0.394 -12.414 1.00 87.19 87 LEU A N 1
ATOM 677 C CA . LEU A 1 87 ? 3.434 0.717 -11.990 1.00 87.19 87 LEU A CA 1
ATOM 678 C C . LEU A 1 87 ? 4.183 1.337 -13.173 1.00 87.19 87 LEU A C 1
ATOM 680 O O . LEU A 1 87 ? 4.316 0.698 -14.216 1.00 87.19 87 LEU A O 1
ATOM 684 N N . ALA A 1 88 ? 4.681 2.561 -13.012 1.00 87.12 88 ALA A N 1
ATOM 685 C CA . ALA A 1 88 ? 5.605 3.152 -13.972 1.00 87.12 88 ALA A CA 1
ATOM 686 C C . ALA A 1 88 ? 7.008 2.577 -13.736 1.00 87.12 88 ALA A C 1
ATOM 688 O O . ALA A 1 88 ? 7.566 2.718 -12.648 1.00 87.12 88 ALA A O 1
ATOM 689 N N . VAL A 1 89 ? 7.566 1.915 -14.748 1.00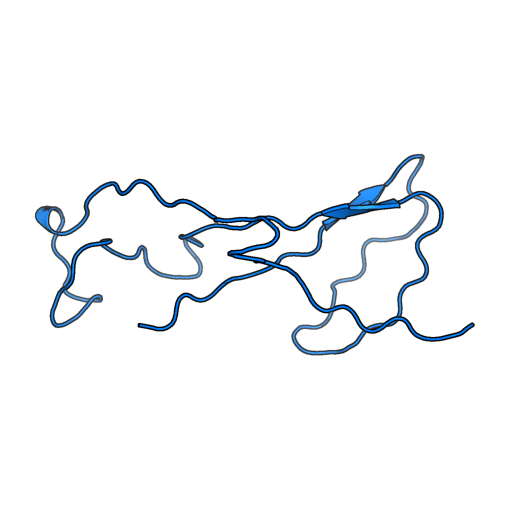 81.12 89 VAL A N 1
ATOM 690 C CA . VAL A 1 89 ? 8.906 1.321 -14.696 1.00 81.12 89 VAL A CA 1
ATOM 691 C C . VAL A 1 89 ? 9.817 2.018 -15.700 1.00 81.12 89 VAL A C 1
ATOM 693 O O . VAL A 1 89 ? 9.442 2.217 -16.853 1.00 81.12 89 VAL A O 1
ATOM 696 N N . GLY A 1 90 ? 11.013 2.409 -15.257 1.00 78.62 90 GLY A N 1
ATOM 697 C CA . GLY A 1 90 ? 12.049 2.916 -16.152 1.00 78.62 90 GLY A CA 1
ATOM 698 C C . GLY A 1 90 ? 12.683 1.757 -16.914 1.00 78.62 90 GLY A C 1
ATOM 699 O O . GLY A 1 90 ? 13.263 0.868 -16.295 1.00 78.62 90 GLY A O 1
ATOM 700 N N . VAL A 1 91 ? 12.566 1.758 -18.241 1.00 76.69 91 VAL A N 1
ATOM 701 C CA . VAL A 1 91 ? 13.306 0.830 -19.107 1.00 76.69 91 VAL A CA 1
ATOM 702 C C . VAL A 1 91 ? 14.634 1.494 -19.451 1.00 76.69 91 VAL A C 1
ATOM 704 O O . VAL A 1 91 ? 14.649 2.566 -20.052 1.00 76.69 91 VAL A O 1
ATOM 707 N N . VAL A 1 92 ? 15.740 0.885 -19.029 1.00 75.50 92 VAL A N 1
ATOM 708 C CA . VAL A 1 92 ? 17.089 1.347 -19.374 1.00 75.50 92 VAL A CA 1
ATOM 709 C C . VAL A 1 92 ? 17.488 0.665 -20.690 1.00 75.50 92 VAL A C 1
ATOM 711 O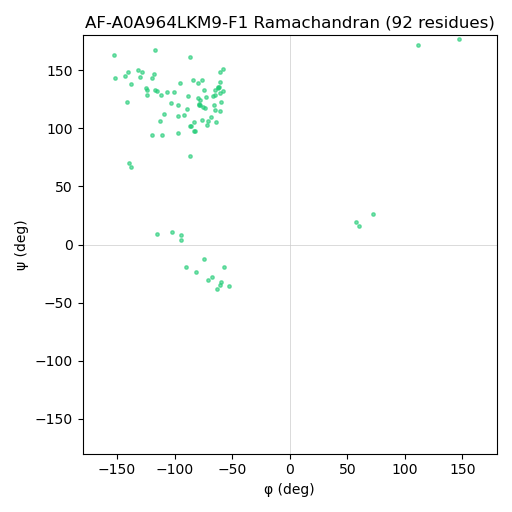 O . VAL A 1 92 ? 17.326 -0.554 -20.771 1.00 75.50 92 VAL A O 1
ATOM 714 N N . PRO A 1 93 ? 17.930 1.412 -21.721 1.00 71.44 93 PRO A N 1
ATOM 715 C CA . PRO A 1 93 ? 18.465 0.824 -22.949 1.00 71.44 93 PRO A CA 1
ATOM 716 C C . PRO A 1 93 ? 19.668 -0.083 -22.660 1.00 71.44 93 PRO A C 1
ATOM 718 O O . PRO A 1 93 ? 20.385 0.160 -21.690 1.00 71.44 93 PRO A O 1
ATOM 721 N N . ASP A 1 94 ? 19.874 -1.094 -23.508 1.00 63.12 94 ASP A N 1
ATOM 722 C CA . ASP A 1 94 ? 21.080 -1.936 -23.483 1.00 63.12 94 ASP A CA 1
ATOM 723 C C . ASP A 1 94 ? 22.354 -1.134 -23.812 1.00 63.12 94 ASP A C 1
ATOM 725 O O . ASP A 1 94 ? 22.284 -0.225 -24.678 1.00 63.12 94 ASP A O 1
#

Solvent-accessible surface area (backbone atoms only — not comparable to full-atom values): 7000 Å² total; per-residue (Å²): 134,86,79,75,77,60,69,57,76,44,74,52,72,68,68,91,83,85,72,84,93,70,86,79,64,84,99,56,95,71,90,80,89,69,84,64,49,45,92,37,78,53,82,61,92,69,56,75,85,86,38,81,77,70,33,80,53,96,63,100,49,74,93,74,60,52,82,86,50,52,48,92,75,91,84,81,88,65,67,46,96,93,47,66,67,76,84,94,75,88,83,77,81,133

Foldseek 3Di:
DDQPWDFDWDWDAPDDDPDDDDDDDPPDDDDDDDDRTDTDGDGDRDDPPVDDHDLVADDPDRVPDDPVSRDDDDDDDDDDPVRHDDDDDDDDDD

Sequence (94 aa):
MKLSLLALLVFAPVGRLAAQPVPIPANTVTPFTVRGHRLMVPVQSTWFPLYDRNPQTYVPNIIEAKAGDFRAQTHRVDHGPKVPSHLAVGVVPD

pLDDT: mean 77.1, std 20.4, range [25.77, 97.06]

Radius of gyration: 18.13 Å; Cα contacts (8 Å, |Δi|>4): 69; chains: 1; bounding box: 37×34×45 Å

Secondary structure (DSSP, 8-state):
---------EEEESS---S--PPPPTT-------TTEEEE----S--TTTSPPP-SS--S-STT--GGG----------STTS------PPPP-